Protein AF-A0A810DRD4-F1 (afdb_monomer_lite)

Sequence (81 aa):
MANINQYLIATSAPEAPDFANGLFISSCNVGTTLGAAIGGLFISEMGVPYVVLVGILSLILSLATILLRYYMYSPAKQLSV

Secondary structure (DSSP, 8-state):
---HHHHHHHTTSTT-HHHHHHHHHHHHHHHHHHHHHHHHHHHHHH-GGGGHHHHHHHHHHHHHHHHHHHHHT-GGGGGG-

Structure (mmCIF, N/CA/C/O backbone):
data_AF-A0A810DRD4-F1
#
_entry.id   AF-A0A810DRD4-F1
#
loop_
_atom_site.group_PDB
_atom_site.id
_atom_site.type_symbol
_atom_site.label_atom_id
_atom_site.label_alt_id
_atom_site.label_comp_id
_atom_site.label_asym_id
_atom_site.label_entity_id
_atom_site.label_seq_id
_atom_site.pdbx_PDB_ins_code
_atom_site.Cartn_x
_atom_site.Cartn_y
_atom_site.Cartn_z
_atom_site.occupancy
_atom_site.B_iso_or_equiv
_atom_site.auth_seq_id
_atom_site.auth_comp_id
_atom_site.auth_asym_id
_atom_site.auth_atom_id
_atom_site.pdbx_PDB_model_num
ATOM 1 N N . MET A 1 1 ? 10.208 19.494 -12.882 1.00 40.91 1 MET A N 1
ATOM 2 C CA . MET A 1 1 ? 10.683 18.932 -11.601 1.00 40.91 1 MET A CA 1
ATOM 3 C C . MET A 1 1 ? 10.265 17.473 -11.568 1.00 40.91 1 MET A C 1
ATOM 5 O O . MET A 1 1 ? 9.122 17.187 -11.249 1.00 40.91 1 MET A O 1
ATOM 9 N N . ALA A 1 2 ? 11.122 16.573 -12.057 1.00 54.00 2 ALA A N 1
ATOM 10 C CA . ALA A 1 2 ? 10.775 15.159 -12.162 1.00 54.00 2 ALA A CA 1
ATOM 11 C C . ALA A 1 2 ? 10.806 14.540 -10.762 1.00 54.00 2 ALA A C 1
ATOM 13 O O . ALA A 1 2 ? 11.840 14.555 -10.097 1.00 54.00 2 ALA A O 1
ATOM 14 N N . ASN A 1 3 ? 9.663 14.038 -10.300 1.00 73.50 3 ASN A N 1
ATOM 15 C CA . ASN A 1 3 ? 9.611 13.180 -9.124 1.00 73.50 3 ASN A CA 1
ATOM 16 C C . ASN A 1 3 ? 10.544 11.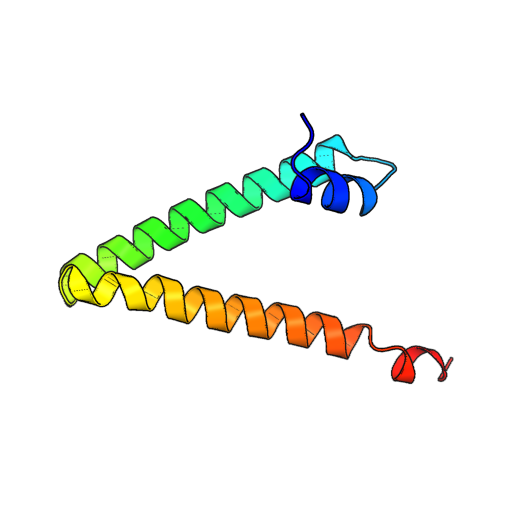981 -9.373 1.00 73.50 3 ASN A C 1
ATOM 18 O O . ASN A 1 3 ? 10.501 11.395 -10.455 1.00 73.50 3 ASN A O 1
ATOM 22 N N . ILE A 1 4 ? 11.376 11.611 -8.397 1.00 73.50 4 ILE A N 1
ATOM 23 C CA . ILE A 1 4 ? 12.334 10.503 -8.534 1.00 73.50 4 ILE A CA 1
ATOM 24 C C . ILE A 1 4 ? 11.636 9.192 -8.938 1.00 73.50 4 ILE A C 1
ATOM 26 O O . ILE A 1 4 ? 12.185 8.412 -9.708 1.00 73.50 4 ILE A O 1
ATOM 30 N N . ASN A 1 5 ? 10.382 9.002 -8.511 1.00 72.44 5 ASN A N 1
ATOM 31 C CA . ASN A 1 5 ? 9.551 7.868 -8.908 1.00 72.44 5 ASN A CA 1
ATOM 32 C C . ASN A 1 5 ? 9.199 7.911 -10.398 1.00 72.44 5 ASN A C 1
ATOM 34 O O . ASN A 1 5 ? 9.289 6.898 -11.081 1.00 72.44 5 ASN A O 1
ATOM 38 N N . GLN A 1 6 ? 8.844 9.086 -10.924 1.00 65.56 6 GLN A N 1
ATOM 39 C CA . GLN A 1 6 ? 8.558 9.247 -12.351 1.00 65.56 6 GLN A CA 1
ATOM 40 C C . GLN A 1 6 ? 9.821 9.081 -13.194 1.00 65.56 6 GLN A C 1
ATOM 42 O O . GLN A 1 6 ? 9.756 8.486 -14.264 1.00 65.56 6 GLN A O 1
ATOM 47 N N . TYR A 1 7 ? 10.970 9.546 -12.695 1.00 68.94 7 TYR A N 1
ATOM 48 C CA . TYR A 1 7 ? 12.260 9.341 -13.351 1.00 68.94 7 TYR A CA 1
ATOM 49 C C . TYR A 1 7 ? 12.605 7.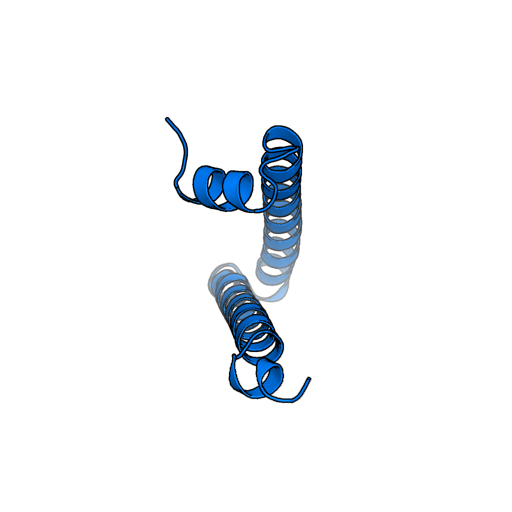847 -13.462 1.00 68.94 7 TYR A C 1
ATOM 51 O O . TYR A 1 7 ? 12.875 7.363 -14.558 1.00 68.94 7 TYR A O 1
ATOM 59 N N . LEU A 1 8 ? 12.504 7.099 -12.356 1.00 67.69 8 LEU A N 1
ATOM 60 C CA . LEU A 1 8 ? 12.767 5.653 -12.317 1.00 67.69 8 LEU A CA 1
ATOM 61 C C . LEU A 1 8 ? 11.808 4.848 -13.213 1.00 67.69 8 LEU A C 1
ATOM 63 O O . LEU A 1 8 ? 12.193 3.849 -13.829 1.00 67.69 8 LEU A O 1
ATOM 67 N N . ILE A 1 9 ? 10.555 5.285 -13.315 1.00 74.69 9 ILE A N 1
ATOM 68 C CA . ILE A 1 9 ? 9.553 4.614 -14.146 1.00 74.69 9 ILE A CA 1
ATOM 69 C C . ILE A 1 9 ? 9.734 4.938 -15.626 1.00 74.69 9 ILE A C 1
ATOM 71 O O . ILE A 1 9 ? 9.667 4.024 -16.444 1.00 74.69 9 ILE A O 1
ATOM 75 N N . ALA A 1 10 ? 10.057 6.182 -15.979 1.00 69.69 10 ALA A N 1
ATOM 76 C CA . ALA A 1 10 ? 10.395 6.539 -17.355 1.00 69.69 10 ALA A CA 1
ATOM 77 C C . ALA A 1 10 ? 11.619 5.754 -17.862 1.00 69.69 10 ALA A C 1
ATOM 79 O O . ALA A 1 10 ? 11.631 5.311 -19.006 1.00 69.69 10 ALA A O 1
ATOM 80 N N . THR A 1 11 ? 12.611 5.483 -17.003 1.00 71.88 11 THR A N 1
ATOM 81 C CA . THR A 1 11 ? 13.752 4.622 -17.369 1.00 71.88 11 THR A CA 1
ATOM 82 C C . THR A 1 11 ? 13.398 3.141 -17.525 1.00 71.88 11 THR A C 1
ATOM 84 O 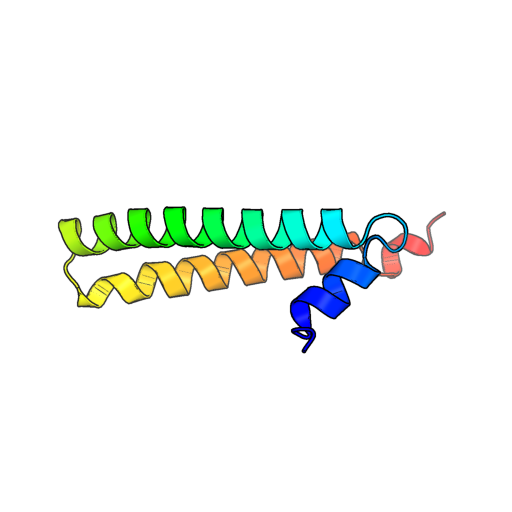O . THR A 1 11 ? 14.190 2.393 -18.088 1.00 71.88 11 THR A O 1
ATOM 87 N N . SER A 1 12 ? 12.230 2.701 -17.045 1.00 75.06 12 SER A N 1
ATOM 88 C CA . SER A 1 12 ? 11.788 1.305 -17.178 1.00 75.06 12 SER A CA 1
ATOM 89 C C . SER A 1 12 ? 11.221 0.985 -18.570 1.00 75.06 12 SER A C 1
ATOM 91 O O . SER A 1 12 ? 11.175 -0.185 -18.933 1.00 75.06 12 SER A O 1
ATOM 93 N N . ALA A 1 13 ? 10.814 2.006 -19.336 1.00 80.75 13 ALA A N 1
ATOM 94 C CA . ALA A 1 13 ? 10.433 1.902 -20.749 1.00 80.75 13 ALA A CA 1
ATOM 95 C C . ALA A 1 13 ? 10.933 3.147 -21.521 1.00 80.75 13 ALA A C 1
ATOM 97 O O . ALA A 1 13 ? 10.154 4.073 -21.777 1.00 80.75 13 ALA A O 1
ATOM 98 N N . PRO A 1 14 ? 12.238 3.203 -21.858 1.00 76.19 14 PRO A N 1
ATOM 99 C CA . PRO A 1 14 ? 12.871 4.369 -22.484 1.00 76.19 14 PRO A CA 1
ATOM 100 C C . PRO A 1 14 ? 12.246 4.776 -23.824 1.00 76.19 14 PRO A C 1
ATOM 102 O O . PRO A 1 14 ? 12.256 5.954 -24.176 1.00 76.19 14 PRO A O 1
ATOM 105 N N . GLU A 1 15 ? 11.697 3.814 -24.564 1.00 84.38 15 GLU A N 1
ATOM 106 C CA . GLU A 1 15 ? 11.014 4.015 -25.844 1.00 84.38 15 GLU A CA 1
ATOM 107 C C . GLU A 1 15 ? 9.619 4.657 -25.727 1.00 84.38 15 GLU A C 1
ATOM 109 O O . GLU A 1 15 ? 9.106 5.177 -26.718 1.00 84.38 15 GLU A O 1
ATOM 114 N N . ALA A 1 16 ? 9.002 4.643 -24.540 1.00 87.25 16 ALA A N 1
ATOM 115 C CA . ALA A 1 16 ? 7.669 5.204 -24.304 1.00 87.25 16 ALA A CA 1
ATOM 116 C C . ALA A 1 16 ? 7.521 5.783 -22.876 1.00 87.25 16 ALA A C 1
ATOM 118 O O . ALA A 1 16 ? 6.678 5.327 -22.092 1.00 87.25 16 ALA A O 1
ATOM 119 N N . PRO A 1 17 ? 8.309 6.814 -22.516 1.00 81.56 17 PRO A N 1
ATOM 120 C CA . PRO A 1 17 ? 8.378 7.331 -21.148 1.00 81.56 17 PRO A CA 1
ATOM 121 C C . PRO A 1 17 ? 7.054 7.945 -20.665 1.00 81.56 17 PRO A C 1
ATOM 123 O O . PRO A 1 17 ? 6.690 7.789 -19.497 1.00 81.56 17 PRO A O 1
ATOM 126 N N . ASP A 1 18 ? 6.296 8.588 -21.559 1.00 85.81 18 ASP A N 1
ATOM 127 C CA . ASP A 1 18 ? 4.991 9.176 -21.232 1.00 85.81 18 ASP A CA 1
ATOM 128 C C . ASP A 1 18 ? 3.940 8.105 -20.925 1.00 85.81 18 ASP A C 1
ATOM 130 O O . ASP A 1 18 ? 3.131 8.273 -20.011 1.00 85.81 18 ASP A O 1
ATOM 134 N N . PHE A 1 19 ? 3.986 6.971 -21.632 1.00 86.62 19 PHE A N 1
ATOM 135 C CA . PHE A 1 19 ? 3.111 5.834 -21.354 1.00 86.62 19 PHE A CA 1
ATOM 136 C C . PHE A 1 19 ? 3.433 5.210 -19.993 1.00 86.62 19 PHE A C 1
ATOM 138 O O . PHE A 1 19 ? 2.524 4.983 -19.195 1.00 86.62 19 PHE A O 1
ATOM 145 N N . ALA A 1 20 ? 4.717 4.997 -19.687 1.00 85.69 20 ALA A N 1
ATOM 146 C CA . ALA A 1 20 ? 5.147 4.460 -18.396 1.00 85.69 20 ALA A CA 1
ATOM 147 C C . ALA A 1 20 ? 4.720 5.362 -17.225 1.00 85.69 20 ALA A C 1
ATOM 149 O O . ALA A 1 20 ? 4.189 4.882 -16.219 1.00 85.69 20 ALA A O 1
ATOM 150 N N . ASN A 1 21 ? 4.884 6.678 -17.371 1.00 85.62 21 ASN A N 1
ATOM 151 C CA . ASN A 1 21 ? 4.415 7.642 -16.379 1.00 85.62 21 ASN A CA 1
ATOM 152 C C . ASN A 1 21 ? 2.878 7.657 -16.265 1.00 85.62 21 ASN A C 1
ATOM 154 O O . ASN A 1 21 ? 2.342 7.663 -15.157 1.00 85.62 21 ASN A O 1
ATOM 158 N N . GLY A 1 22 ? 2.165 7.607 -17.395 1.00 89.88 22 GLY A N 1
ATOM 159 C CA . GLY A 1 22 ? 0.706 7.498 -17.424 1.00 89.88 22 GLY A CA 1
ATOM 160 C C . GLY A 1 22 ? 0.206 6.265 -16.669 1.00 89.88 22 GLY A C 1
ATOM 161 O O . GLY A 1 22 ? -0.657 6.386 -15.802 1.00 89.88 22 GLY A O 1
ATOM 162 N N . LEU A 1 23 ? 0.815 5.100 -16.910 1.00 90.19 23 LEU A N 1
ATOM 163 C CA . LEU A 1 23 ? 0.489 3.852 -16.217 1.00 90.19 23 LEU A CA 1
ATOM 164 C C . LEU A 1 23 ? 0.752 3.941 -14.707 1.00 90.19 23 LEU A C 1
ATOM 166 O O . LEU A 1 23 ? -0.057 3.453 -13.911 1.00 90.19 23 LEU A O 1
ATOM 170 N N . PHE A 1 24 ? 1.847 4.586 -14.296 1.00 87.44 24 PHE A N 1
ATOM 171 C CA . PHE A 1 24 ? 2.135 4.822 -12.883 1.00 87.44 24 PHE A CA 1
ATOM 172 C C . PHE A 1 24 ? 1.073 5.695 -12.218 1.00 87.44 24 PHE A C 1
ATOM 174 O O . PHE A 1 24 ? 0.527 5.305 -11.187 1.00 87.44 24 PHE A O 1
ATOM 181 N N . ILE A 1 25 ? 0.730 6.835 -12.823 1.00 91.12 25 ILE A N 1
ATOM 182 C CA . ILE A 1 25 ? -0.291 7.746 -12.288 1.00 91.12 25 ILE A CA 1
ATOM 183 C C . ILE A 1 25 ? -1.654 7.048 -12.223 1.00 91.12 25 ILE A C 1
ATOM 185 O O . ILE A 1 25 ? -2.340 7.139 -11.204 1.00 91.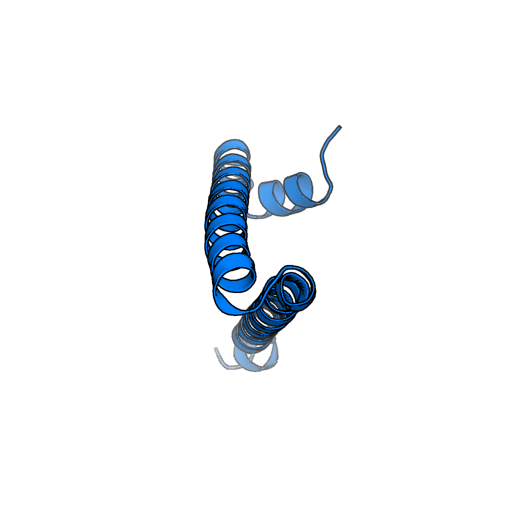12 25 ILE A O 1
ATOM 189 N N . SER A 1 26 ? -2.038 6.306 -13.265 1.00 94.06 26 SER A N 1
ATOM 190 C CA . SER A 1 26 ? -3.266 5.504 -13.256 1.00 94.06 26 SER A CA 1
ATOM 191 C C . SER A 1 26 ? -3.266 4.485 -12.115 1.00 94.06 26 SER A C 1
ATOM 193 O O . SER A 1 26 ? -4.258 4.377 -11.397 1.00 94.06 26 SER A O 1
ATOM 195 N N . SER A 1 27 ? -2.147 3.789 -11.896 1.00 92.88 27 SER A N 1
ATOM 196 C CA . SER A 1 27 ? -2.000 2.830 -10.794 1.00 92.88 27 SER A CA 1
ATOM 197 C C . SER A 1 27 ? -2.105 3.509 -9.424 1.00 92.88 27 SER A C 1
ATOM 199 O O . SER A 1 27 ? -2.780 2.988 -8.537 1.00 92.88 27 SER A O 1
ATOM 201 N N . CYS A 1 28 ? -1.506 4.694 -9.254 1.00 92.12 28 CYS A N 1
ATOM 202 C CA . CYS A 1 28 ? -1.655 5.501 -8.043 1.00 92.12 28 CYS A CA 1
ATOM 203 C C . CYS A 1 28 ? -3.118 5.875 -7.791 1.00 92.12 28 CYS A C 1
ATOM 205 O O . CYS A 1 28 ? -3.604 5.668 -6.683 1.00 92.12 28 CYS A O 1
ATOM 207 N N . ASN A 1 29 ? -3.835 6.355 -8.811 1.00 95.69 29 ASN A N 1
ATOM 208 C CA . ASN A 1 29 ? -5.242 6.736 -8.676 1.00 95.69 29 ASN A CA 1
ATOM 209 C C . ASN A 1 29 ? -6.118 5.541 -8.280 1.00 95.69 29 ASN A C 1
ATOM 211 O O . ASN A 1 29 ? -6.928 5.661 -7.363 1.00 95.69 29 ASN A O 1
ATOM 215 N N . VAL A 1 30 ? -5.916 4.376 -8.906 1.00 96.44 30 VAL A N 1
ATOM 216 C CA . VAL A 1 30 ? -6.615 3.134 -8.529 1.00 96.44 30 VAL A CA 1
ATOM 217 C C . VAL A 1 30 ? -6.309 2.759 -7.079 1.00 96.44 30 VAL A C 1
ATOM 219 O O . VAL A 1 30 ? -7.230 2.469 -6.314 1.00 96.44 30 VAL A O 1
ATOM 222 N N . GLY A 1 31 ? -5.036 2.813 -6.677 1.00 95.25 31 GLY A N 1
ATOM 223 C CA . GLY A 1 31 ? -4.622 2.565 -5.297 1.00 95.25 31 GLY A CA 1
ATOM 224 C C . GLY A 1 31 ? -5.290 3.517 -4.302 1.00 95.25 31 GLY A C 1
ATOM 225 O O . GLY A 1 31 ? -5.786 3.072 -3.270 1.00 95.25 31 GLY A O 1
ATOM 226 N N . THR A 1 32 ? -5.379 4.808 -4.626 1.00 95.75 32 THR A N 1
ATOM 227 C CA . THR A 1 32 ? -6.073 5.807 -3.803 1.00 95.75 32 THR A CA 1
ATOM 228 C C . THR A 1 32 ? -7.570 5.524 -3.705 1.00 95.75 32 THR A C 1
ATOM 230 O O . THR A 1 32 ? -8.112 5.561 -2.601 1.00 95.75 32 THR A O 1
ATOM 233 N N . THR A 1 33 ? -8.242 5.199 -4.813 1.00 97.56 33 THR A N 1
ATOM 234 C CA . THR A 1 33 ? -9.674 4.858 -4.806 1.00 97.56 33 THR A CA 1
ATOM 235 C C . THR A 1 33 ? -9.950 3.623 -3.953 1.00 97.56 33 THR A C 1
ATOM 237 O O . THR A 1 33 ? -10.838 3.658 -3.101 1.00 97.56 33 THR A O 1
ATOM 240 N N . LEU A 1 34 ? -9.173 2.551 -4.130 1.00 97.06 34 LEU A N 1
ATOM 241 C CA . LEU A 1 34 ? -9.323 1.327 -3.341 1.00 97.06 34 LEU A CA 1
ATOM 242 C C . LEU A 1 34 ? -8.999 1.565 -1.864 1.00 97.06 34 LEU A C 1
ATOM 244 O O . LEU A 1 34 ? -9.757 1.139 -0.996 1.00 97.06 34 LEU A O 1
ATOM 248 N N . GLY A 1 35 ? -7.917 2.287 -1.571 1.00 96.56 35 GLY A N 1
ATOM 249 C CA . GLY A 1 35 ? -7.528 2.631 -0.206 1.00 96.56 35 GLY A CA 1
ATOM 250 C C . GLY A 1 35 ? -8.592 3.459 0.512 1.00 96.56 35 GLY A C 1
ATOM 251 O O . GLY A 1 35 ? -8.912 3.173 1.663 1.00 96.56 35 GLY A O 1
ATOM 252 N N . ALA A 1 36 ? -9.192 4.435 -0.174 1.00 96.62 36 ALA A N 1
ATOM 253 C CA . ALA A 1 36 ? -10.287 5.231 0.370 1.00 96.62 36 ALA A CA 1
ATOM 254 C C . ALA A 1 36 ? -11.555 4.393 0.595 1.00 96.62 36 ALA A C 1
ATOM 256 O O . ALA A 1 36 ? -12.178 4.515 1.647 1.00 96.62 36 ALA A O 1
ATOM 257 N N . ALA A 1 37 ? -11.915 3.516 -0.349 1.00 97.75 37 ALA A N 1
ATOM 258 C CA . ALA A 1 37 ? -13.075 2.637 -0.212 1.00 97.75 37 ALA A CA 1
ATOM 259 C C . ALA A 1 37 ? -12.918 1.670 0.973 1.00 97.75 37 ALA A C 1
ATOM 261 O O . ALA A 1 37 ? -13.791 1.603 1.837 1.00 97.75 37 ALA A O 1
ATOM 262 N N . ILE A 1 38 ? -11.780 0.974 1.064 1.00 97.56 38 ILE A N 1
ATOM 263 C CA . ILE A 1 38 ? -11.481 0.053 2.171 1.00 97.56 38 ILE A CA 1
ATOM 264 C C . ILE A 1 38 ? -11.361 0.825 3.492 1.00 97.56 38 ILE A C 1
ATOM 266 O O . ILE A 1 38 ? -11.886 0.382 4.509 1.00 97.56 38 ILE A O 1
ATOM 270 N N . GLY A 1 39 ? -10.739 2.007 3.480 1.00 97.44 39 GLY A N 1
ATOM 271 C CA . GLY A 1 39 ? -10.694 2.913 4.628 1.00 97.44 39 GLY A CA 1
ATOM 272 C C . GLY A 1 39 ? -12.087 3.274 5.136 1.00 97.44 39 GLY A C 1
ATOM 273 O O . GLY A 1 39 ? -12.355 3.135 6.326 1.00 97.44 39 GLY A O 1
ATOM 274 N N . GLY A 1 40 ? -12.992 3.660 4.236 1.00 97.38 40 GLY A N 1
ATOM 275 C CA . GLY A 1 40 ? -14.391 3.936 4.560 1.00 97.38 40 GLY A CA 1
ATOM 276 C C . GLY A 1 40 ? -15.106 2.734 5.179 1.00 97.38 40 GLY A C 1
ATOM 277 O O . GLY A 1 40 ? -15.790 2.897 6.187 1.00 97.38 40 GLY A O 1
ATOM 278 N N . LEU A 1 41 ? -14.890 1.527 4.642 1.00 97.50 41 LEU A N 1
ATOM 279 C CA . LEU A 1 41 ? -15.439 0.289 5.210 1.00 97.50 41 LEU A CA 1
ATOM 280 C C . LEU A 1 41 ? -14.930 0.038 6.637 1.00 97.50 41 LEU A C 1
ATOM 282 O O . LEU A 1 41 ? -15.729 -0.215 7.534 1.00 97.50 41 LEU A O 1
ATOM 286 N N . PHE A 1 42 ? -13.623 0.172 6.878 1.00 97.12 42 PHE A N 1
ATOM 287 C CA . PHE A 1 42 ? -13.042 0.001 8.216 1.00 97.12 42 PHE A CA 1
ATOM 288 C C . PHE A 1 42 ? -13.575 1.038 9.209 1.00 97.12 42 PHE A C 1
ATOM 290 O O . PHE A 1 42 ? -13.890 0.694 10.347 1.00 97.12 42 PHE A O 1
ATOM 297 N N . ILE A 1 43 ? -13.717 2.296 8.783 1.00 97.25 43 ILE A N 1
ATOM 298 C CA . ILE A 1 43 ? -14.300 3.348 9.623 1.00 97.25 43 ILE A CA 1
ATOM 299 C C . ILE A 1 43 ? -15.759 3.018 9.961 1.00 97.25 43 ILE A C 1
ATOM 301 O O . ILE A 1 43 ? -16.158 3.195 11.110 1.00 97.25 43 ILE A O 1
ATOM 305 N N . SER A 1 44 ? -16.538 2.538 8.989 1.00 97.62 44 SER A N 1
ATOM 306 C CA . SER A 1 44 ? -17.957 2.217 9.176 1.00 97.62 44 SER A CA 1
ATOM 307 C C . SER A 1 44 ? -18.180 1.035 10.123 1.00 97.62 44 SER A C 1
ATOM 309 O O . SER A 1 44 ? -19.091 1.083 10.943 1.00 97.62 44 SER A O 1
ATOM 311 N N . GLU A 1 45 ? -17.364 -0.014 10.018 1.00 96.88 45 GLU A N 1
ATOM 312 C CA . GLU A 1 45 ? -17.541 -1.258 10.783 1.00 96.88 45 GLU A CA 1
ATOM 313 C C . GLU A 1 45 ? -16.845 -1.221 12.154 1.00 96.88 45 GLU A C 1
ATOM 315 O O . GLU A 1 45 ? -17.341 -1.783 13.128 1.00 96.88 45 GLU A O 1
ATOM 320 N N . MET A 1 46 ? -15.680 -0.568 12.249 1.00 95.81 46 MET A N 1
ATOM 321 C CA . MET A 1 46 ? -14.797 -0.651 13.423 1.00 95.81 46 MET A CA 1
ATOM 322 C C . MET A 1 46 ? -14.506 0.711 14.069 1.00 95.81 46 MET A C 1
ATOM 324 O O . MET A 1 46 ? -14.006 0.769 15.193 1.00 95.81 46 MET A O 1
ATOM 328 N N . GLY A 1 47 ? -14.819 1.815 13.389 1.00 95.56 47 GLY A N 1
ATOM 329 C CA . GLY A 1 47 ? -14.529 3.175 13.837 1.00 95.56 47 GLY A CA 1
ATOM 330 C C . GLY A 1 47 ? -13.191 3.725 13.332 1.00 95.56 47 GLY A C 1
ATOM 331 O O . GLY A 1 47 ? -12.311 3.012 12.849 1.00 95.56 47 GLY A O 1
ATOM 332 N N . VAL A 1 48 ? -13.026 5.043 13.473 1.00 96.38 48 VAL A N 1
ATOM 333 C CA . VAL A 1 48 ? -11.886 5.808 12.930 1.00 96.38 48 VAL A CA 1
ATOM 334 C C . VAL A 1 48 ? -10.503 5.276 13.339 1.00 96.38 48 VAL A C 1
ATOM 336 O O . VAL A 1 48 ? -9.643 5.203 12.461 1.00 96.38 48 VAL A O 1
ATOM 339 N N . PRO A 1 49 ? -10.239 4.864 14.598 1.00 9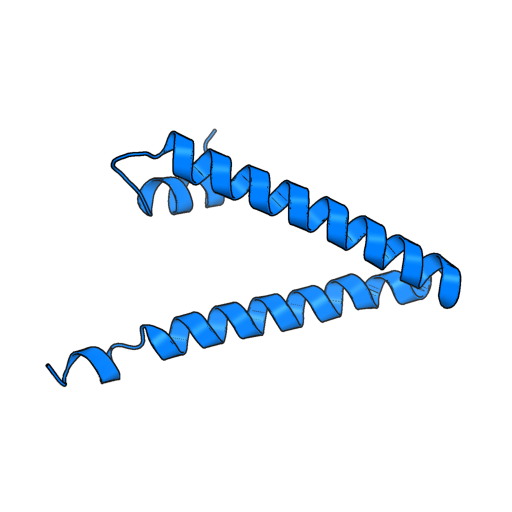6.50 49 PRO A N 1
ATOM 340 C CA . PRO A 1 49 ? -8.896 4.435 15.002 1.00 96.50 49 PRO A CA 1
ATOM 341 C C . PRO A 1 49 ? -8.352 3.247 14.197 1.00 96.50 49 PRO A C 1
ATOM 343 O O . PRO A 1 49 ? -7.145 3.147 13.981 1.00 96.50 49 PRO A O 1
ATOM 346 N N . TYR A 1 50 ? -9.231 2.363 13.715 1.00 94.31 50 TYR A N 1
ATOM 347 C CA . TYR A 1 50 ? -8.841 1.145 13.005 1.00 94.31 50 TYR A CA 1
ATOM 348 C C . TYR A 1 50 ? -8.518 1.371 11.526 1.00 94.31 50 TYR A C 1
ATOM 350 O O . TYR A 1 50 ? -7.983 0.467 10.885 1.00 94.31 50 TYR A O 1
ATOM 358 N 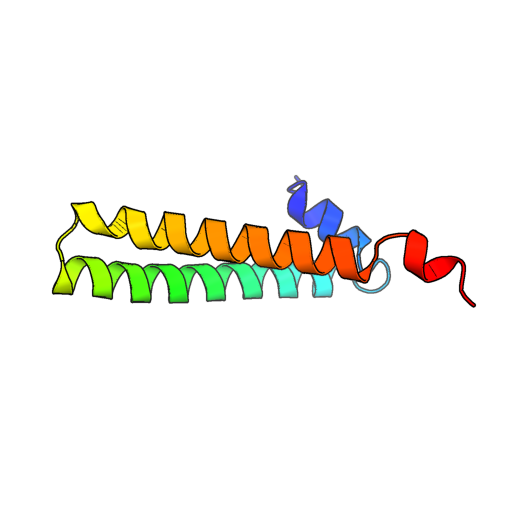N . VAL A 1 51 ? -8.737 2.577 10.985 1.00 96.19 51 VAL A N 1
ATOM 359 C CA . VAL A 1 51 ? -8.355 2.914 9.600 1.00 96.19 51 VAL A CA 1
ATOM 360 C C . VAL A 1 51 ? -6.855 2.713 9.346 1.00 96.19 51 VAL A C 1
ATOM 362 O O . VAL A 1 51 ? -6.444 2.391 8.233 1.00 96.19 51 VAL A O 1
ATOM 365 N N . VAL A 1 52 ? -6.026 2.822 10.393 1.00 96.50 52 VAL A N 1
ATOM 366 C CA . VAL A 1 52 ? -4.578 2.573 10.324 1.00 96.50 52 VAL A CA 1
ATOM 367 C C . VAL A 1 52 ? -4.246 1.157 9.835 1.00 96.50 52 VAL A C 1
ATOM 369 O O . VAL A 1 52 ? -3.230 0.960 9.167 1.00 96.50 52 VAL A O 1
ATOM 372 N N . LEU A 1 53 ? -5.122 0.177 10.094 1.00 95.81 53 LEU A N 1
ATOM 373 C CA . LEU A 1 53 ? -4.939 -1.203 9.643 1.00 95.81 53 LEU A CA 1
ATOM 374 C C . LEU A 1 53 ? -4.930 -1.307 8.116 1.00 95.81 53 LEU A C 1
ATOM 376 O O . LEU A 1 53 ? -4.170 -2.108 7.579 1.00 95.81 53 LEU A O 1
ATOM 380 N N . VAL A 1 54 ? -5.687 -0.464 7.408 1.00 96.62 54 VAL A N 1
ATOM 381 C CA . VAL A 1 54 ? -5.669 -0.412 5.935 1.00 96.62 54 VAL A CA 1
ATOM 382 C C . VAL A 1 54 ? -4.271 -0.055 5.429 1.00 96.62 54 VAL A C 1
ATOM 384 O O . VAL A 1 54 ? -3.767 -0.679 4.492 1.00 96.62 54 VAL A O 1
ATOM 387 N N . GLY A 1 55 ? -3.605 0.892 6.096 1.00 95.62 55 GLY A N 1
ATOM 388 C CA . GLY A 1 55 ? -2.219 1.256 5.807 1.00 95.62 55 GLY A CA 1
ATOM 389 C C . GLY A 1 55 ? -1.245 0.112 6.090 1.00 95.62 55 GLY A C 1
ATOM 390 O O . GLY A 1 55 ? -0.429 -0.224 5.234 1.00 95.62 55 GLY A O 1
ATOM 391 N N . ILE A 1 56 ? -1.365 -0.534 7.253 1.00 97.56 56 ILE A N 1
ATOM 392 C CA . ILE A 1 56 ? -0.499 -1.660 7.642 1.00 97.56 56 ILE A CA 1
ATOM 393 C C . ILE A 1 56 ? -0.643 -2.833 6.660 1.00 97.56 56 ILE A C 1
ATOM 395 O O . ILE A 1 56 ? 0.363 -3.352 6.177 1.00 97.56 56 ILE A O 1
ATOM 399 N N . LEU A 1 57 ? -1.871 -3.221 6.308 1.00 96.62 57 LEU A N 1
ATOM 400 C CA . LEU A 1 57 ? -2.131 -4.291 5.339 1.00 96.62 57 LEU A CA 1
ATOM 401 C C . LEU A 1 57 ? -1.577 -3.945 3.950 1.00 96.62 57 LEU A C 1
ATOM 403 O O . LEU A 1 57 ? -0.973 -4.798 3.300 1.00 96.62 57 LEU A O 1
ATOM 407 N N . SER A 1 58 ? -1.708 -2.686 3.521 1.00 95.75 58 SER A N 1
ATOM 408 C CA . SER A 1 58 ? -1.135 -2.213 2.254 1.00 95.75 58 SER A CA 1
ATOM 409 C C . SER A 1 58 ? 0.397 -2.267 2.254 1.00 95.75 58 SER A C 1
ATOM 411 O O . SER A 1 58 ? 0.997 -2.644 1.248 1.00 95.75 58 SER A O 1
ATOM 413 N N . LEU A 1 59 ? 1.048 -1.946 3.379 1.00 96.62 59 LEU A N 1
ATOM 414 C CA . LEU A 1 59 ? 2.504 -2.064 3.527 1.00 96.62 59 LEU A CA 1
ATOM 415 C C . LEU A 1 59 ? 2.968 -3.522 3.466 1.00 96.62 59 LEU A C 1
ATOM 417 O O . LEU A 1 59 ? 3.955 -3.813 2.792 1.00 96.62 59 LEU A O 1
ATOM 421 N N . ILE A 1 60 ? 2.247 -4.436 4.120 1.00 97.94 60 ILE A N 1
ATOM 422 C CA . ILE A 1 60 ? 2.538 -5.875 4.059 1.00 97.94 60 ILE A CA 1
ATOM 423 C C . ILE A 1 60 ? 2.420 -6.374 2.615 1.00 97.94 60 ILE A C 1
ATOM 425 O O . ILE A 1 60 ? 3.321 -7.059 2.128 1.00 97.94 60 ILE A O 1
ATOM 429 N N . LEU A 1 61 ? 1.350 -5.995 1.908 1.00 96.19 61 LEU A N 1
ATOM 430 C CA . LEU A 1 61 ? 1.157 -6.362 0.506 1.00 96.19 61 LEU A CA 1
ATOM 431 C C . LEU A 1 61 ? 2.273 -5.794 -0.383 1.00 96.19 61 LEU A C 1
ATOM 433 O O . LEU A 1 61 ? 2.841 -6.523 -1.195 1.00 96.19 61 LEU A O 1
ATOM 437 N N . SER A 1 62 ? 2.646 -4.527 -0.187 1.00 94.88 62 SER A N 1
ATOM 438 C CA . SER A 1 62 ? 3.765 -3.895 -0.895 1.00 94.88 62 SER A CA 1
ATOM 439 C C . SER A 1 62 ? 5.072 -4.664 -0.672 1.00 94.88 62 SER A C 1
ATOM 441 O O . SER A 1 62 ? 5.721 -5.076 -1.636 1.00 94.88 62 SER A O 1
ATOM 443 N N . LEU A 1 63 ? 5.413 -4.970 0.582 1.00 96.19 63 LEU A N 1
ATOM 444 C CA . LEU A 1 63 ? 6.608 -5.743 0.915 1.00 96.19 63 LEU A CA 1
ATOM 445 C C . LEU A 1 63 ? 6.593 -7.129 0.257 1.00 96.19 63 LEU A C 1
ATOM 447 O O . LEU A 1 63 ? 7.600 -7.538 -0.321 1.00 96.19 63 LEU A O 1
ATOM 451 N N . ALA A 1 64 ? 5.456 -7.827 0.283 1.00 96.88 64 ALA A N 1
ATOM 452 C CA . ALA A 1 64 ? 5.307 -9.124 -0.370 1.00 96.88 64 ALA A CA 1
ATOM 453 C C . ALA A 1 64 ? 5.567 -9.036 -1.884 1.00 96.88 64 ALA A C 1
ATOM 455 O O . ALA A 1 64 ? 6.294 -9.869 -2.427 1.00 96.88 64 ALA A O 1
ATOM 456 N N . THR A 1 65 ? 5.047 -8.008 -2.565 1.00 93.81 65 THR A N 1
ATOM 457 C CA . THR A 1 65 ? 5.300 -7.810 -4.006 1.00 93.81 65 THR A CA 1
ATOM 458 C C . THR A 1 65 ? 6.762 -7.475 -4.313 1.00 93.81 65 THR A C 1
ATOM 460 O O . THR A 1 65 ? 7.313 -7.980 -5.294 1.00 93.81 65 THR A O 1
ATOM 463 N N . ILE A 1 66 ? 7.422 -6.686 -3.457 1.00 93.00 66 ILE A N 1
ATOM 464 C CA . ILE A 1 66 ? 8.851 -6.370 -3.582 1.00 93.00 66 ILE A CA 1
ATOM 465 C C . ILE A 1 66 ? 9.689 -7.639 -3.418 1.00 93.00 66 ILE A C 1
ATOM 467 O O . ILE A 1 66 ? 10.556 -7.907 -4.250 1.00 93.00 66 ILE A O 1
ATOM 471 N N . LEU A 1 67 ? 9.414 -8.440 -2.385 1.00 94.56 67 LEU A N 1
ATOM 472 C CA . LEU A 1 67 ? 10.110 -9.705 -2.148 1.00 94.56 67 LEU A CA 1
ATOM 473 C C . LEU A 1 67 ? 9.888 -10.681 -3.304 1.00 94.56 67 LEU A C 1
ATOM 475 O O . LEU A 1 67 ? 10.847 -11.270 -3.794 1.00 94.56 67 LEU A O 1
ATOM 479 N N . LEU A 1 68 ? 8.655 -10.807 -3.797 1.00 94.69 68 LEU A N 1
ATOM 480 C CA . LEU A 1 68 ? 8.339 -11.650 -4.950 1.00 94.69 68 LEU A CA 1
ATOM 481 C C . LEU A 1 68 ? 9.163 -11.246 -6.177 1.00 94.69 68 LEU A C 1
ATOM 483 O O . LEU A 1 68 ? 9.798 -12.102 -6.794 1.00 94.69 68 LEU A O 1
ATOM 487 N N . ARG A 1 69 ? 9.230 -9.946 -6.493 1.00 88.69 69 ARG A N 1
ATOM 488 C CA . ARG A 1 69 ? 10.088 -9.438 -7.574 1.00 88.69 69 ARG A CA 1
ATOM 489 C C . ARG A 1 69 ? 11.557 -9.768 -7.310 1.00 88.69 69 ARG A C 1
ATOM 491 O O . ARG A 1 69 ? 12.235 -10.271 -8.201 1.00 88.69 69 ARG A O 1
ATOM 498 N N . TYR A 1 70 ? 12.044 -9.516 -6.100 1.00 90.81 70 TYR A N 1
ATOM 499 C CA . TYR A 1 70 ? 13.426 -9.802 -5.725 1.00 90.81 70 TYR A CA 1
ATOM 500 C C . TYR A 1 70 ? 13.794 -11.281 -5.930 1.00 90.81 70 TYR A C 1
ATOM 502 O O . TYR A 1 70 ? 14.830 -11.576 -6.523 1.00 90.81 70 TYR A O 1
ATOM 510 N N . TYR A 1 71 ? 12.934 -12.213 -5.514 1.00 91.06 71 TYR A N 1
ATOM 511 C CA . TYR A 1 71 ? 13.169 -13.648 -5.694 1.00 91.06 71 TYR A CA 1
ATOM 512 C C . TYR A 1 71 ? 13.035 -14.102 -7.153 1.00 91.06 71 TYR A C 1
ATOM 514 O O . TYR A 1 71 ? 13.789 -14.974 -7.584 1.00 91.06 71 TYR A O 1
ATOM 522 N N . MET A 1 72 ? 12.121 -13.516 -7.933 1.00 89.31 72 MET A N 1
ATOM 523 C CA . MET A 1 72 ? 11.965 -13.849 -9.356 1.00 89.31 72 MET A CA 1
ATOM 524 C C . MET A 1 72 ? 13.167 -13.425 -10.206 1.00 89.31 72 MET A C 1
ATOM 526 O O . MET A 1 72 ? 13.540 -14.154 -11.123 1.00 89.31 72 MET A O 1
ATOM 530 N N . TYR A 1 73 ? 13.769 -12.275 -9.900 1.00 81.56 73 TYR A N 1
ATOM 531 C CA . TYR A 1 73 ? 14.873 -11.690 -10.671 1.00 81.56 73 TYR A CA 1
ATOM 532 C C . TYR A 1 73 ? 16.239 -11.832 -9.977 1.00 81.56 73 TYR A C 1
ATOM 534 O O . TYR A 1 73 ? 17.199 -11.164 -10.353 1.00 81.56 73 TYR A O 1
ATOM 542 N N . SER A 1 74 ? 16.347 -12.696 -8.961 1.00 77.19 74 SER A N 1
ATOM 543 C CA . SER A 1 74 ? 17.606 -12.928 -8.251 1.00 77.19 74 SER A CA 1
ATOM 544 C C . SER A 1 74 ? 18.638 -13.619 -9.170 1.00 77.19 74 SER A C 1
ATOM 546 O O . SER A 1 74 ? 18.305 -14.616 -9.822 1.00 77.19 74 SER A O 1
ATOM 548 N N . PRO A 1 75 ? 19.902 -13.150 -9.216 1.00 58.72 75 PRO A N 1
ATOM 549 C CA . PRO A 1 75 ? 20.907 -13.573 -10.202 1.00 58.72 75 PRO A CA 1
ATOM 550 C C . PRO A 1 75 ? 21.287 -15.060 -10.132 1.00 58.72 75 PRO A C 1
ATOM 552 O O . PRO A 1 75 ? 21.765 -15.614 -11.119 1.00 58.72 75 PRO A O 1
ATOM 555 N N . ALA A 1 76 ? 21.010 -15.748 -9.018 1.00 57.94 76 ALA A N 1
ATOM 556 C CA . ALA A 1 76 ? 21.243 -17.189 -8.882 1.00 57.94 76 ALA A CA 1
ATOM 557 C C . ALA A 1 76 ? 20.443 -18.041 -9.890 1.00 57.94 76 ALA A C 1
ATOM 559 O O . ALA A 1 76 ? 20.839 -19.166 -10.183 1.00 57.94 76 ALA A O 1
ATOM 560 N N . LYS A 1 77 ? 19.350 -17.509 -10.460 1.00 52.75 77 LYS A N 1
ATOM 561 C CA . LYS A 1 77 ? 18.571 -18.191 -11.507 1.00 52.75 77 LYS A CA 1
ATOM 562 C C . LYS A 1 77 ? 19.072 -17.899 -12.930 1.00 52.75 77 LYS A C 1
ATOM 564 O O . LYS A 1 77 ? 18.757 -18.654 -13.844 1.00 52.75 77 LYS A O 1
ATOM 569 N N . GLN A 1 78 ? 19.870 -16.843 -13.122 1.00 53.16 78 GLN A N 1
ATOM 570 C CA . GLN A 1 78 ? 20.403 -16.460 -14.437 1.00 53.16 78 GLN A CA 1
ATOM 571 C C . GLN A 1 78 ? 21.658 -17.246 -14.849 1.00 53.16 78 GLN A C 1
ATOM 573 O O . GLN A 1 78 ? 21.993 -17.249 -16.024 1.00 53.16 78 GLN A O 1
ATOM 578 N N . LEU A 1 79 ? 22.318 -17.949 -13.921 1.00 52.97 79 LEU A N 1
ATOM 579 C CA . LEU A 1 79 ? 23.502 -18.781 -14.198 1.00 52.97 79 LEU A CA 1
ATOM 580 C C . LEU A 1 79 ? 23.157 -20.227 -14.625 1.00 52.97 79 LEU A C 1
ATOM 582 O O . LEU A 1 79 ? 24.024 -21.095 -14.619 1.00 52.97 79 LEU A O 1
ATOM 586 N N . SER A 1 80 ? 21.883 -20.505 -14.926 1.00 53.72 80 SER A N 1
ATOM 587 C CA . SER A 1 80 ? 21.382 -21.832 -15.333 1.00 53.72 80 SER A CA 1
ATOM 588 C C . SER A 1 80 ? 20.848 -21.877 -16.771 1.00 53.72 80 SER A C 1
ATOM 590 O O . SER A 1 80 ? 20.073 -22.772 -17.107 1.00 53.72 80 SER A O 1
ATOM 592 N N . VAL A 1 81 ? 21.258 -20.916 -17.608 1.00 46.66 81 VAL A N 1
ATOM 593 C CA . VAL A 1 81 ? 21.032 -20.912 -19.064 1.00 46.66 81 VAL A CA 1
ATOM 594 C C . VAL A 1 81 ? 22.375 -20.925 -19.774 1.00 46.66 81 VAL A C 1
ATOM 596 O O . VAL A 1 81 ? 23.257 -20.153 -19.336 1.00 46.66 81 VAL A O 1
#

Foldseek 3Di:
DDDVVLVVQLVVPVVCSVVSSVVVVVVVVVVVVVLVVVLVVCCVPPNNVCSVVSVVVVVVVVVVVVVVVCVVPPCVVVVPD

Radius of gyration: 17.29 Å; chains: 1; bounding box: 42×41×41 Å

pLDDT: mean 85.75, std 14.7, range [40.91, 97.94]